Protein AF-A0A497KKE3-F1 (afdb_monomer)

Structure (mmCIF, N/CA/C/O backbone):
data_AF-A0A497KKE3-F1
#
_entry.id   AF-A0A497KKE3-F1
#
loop_
_atom_site.group_PDB
_atom_site.id
_atom_site.type_symbol
_atom_site.label_atom_id
_atom_site.label_alt_id
_atom_site.label_comp_id
_atom_site.label_asym_id
_atom_site.label_entity_id
_atom_site.label_seq_id
_atom_site.pdbx_PDB_ins_code
_atom_site.Cartn_x
_atom_site.Cartn_y
_atom_site.Cartn_z
_atom_site.occupancy
_at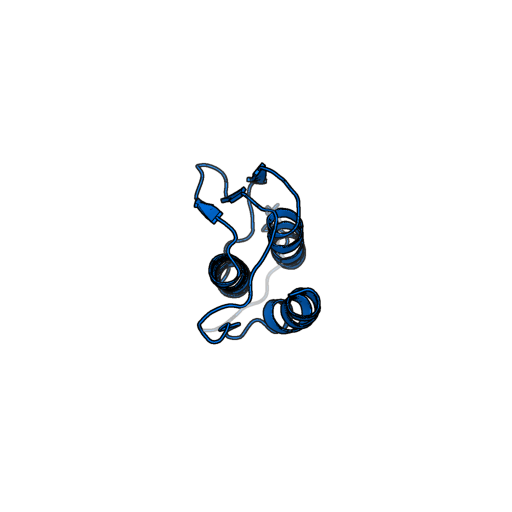om_site.B_iso_or_equiv
_atom_site.auth_seq_id
_atom_site.auth_comp_id
_atom_site.auth_asym_id
_atom_site.auth_atom_id
_atom_site.pdbx_PDB_model_num
ATOM 1 N N . MET A 1 1 ? 1.544 -9.272 -33.966 1.00 76.75 1 MET A N 1
ATOM 2 C CA . MET A 1 1 ? 2.753 -8.549 -33.510 1.00 76.75 1 MET A CA 1
ATOM 3 C C . MET A 1 1 ? 3.964 -9.430 -33.786 1.00 76.75 1 MET A C 1
ATOM 5 O O . MET A 1 1 ? 3.916 -10.597 -33.424 1.00 76.75 1 MET A O 1
ATOM 9 N N . ARG A 1 2 ? 4.999 -8.926 -34.470 1.00 88.94 2 ARG A N 1
ATOM 10 C CA . ARG A 1 2 ? 6.241 -9.673 -34.741 1.00 88.94 2 ARG A CA 1
ATOM 11 C C . ARG A 1 2 ? 7.363 -9.039 -33.922 1.00 88.94 2 ARG A C 1
ATOM 13 O O . ARG A 1 2 ? 7.651 -7.865 -34.121 1.00 88.94 2 ARG A O 1
ATOM 20 N N . ILE A 1 3 ? 7.952 -9.788 -32.994 1.00 93.50 3 ILE A N 1
ATOM 21 C CA . ILE A 1 3 ? 9.103 -9.331 -32.203 1.00 93.50 3 ILE A CA 1
ATOM 22 C C . ILE A 1 3 ? 10.377 -9.739 -32.944 1.00 93.50 3 ILE A C 1
ATOM 24 O O . ILE A 1 3 ? 10.513 -10.897 -33.332 1.00 93.50 3 ILE A O 1
ATOM 28 N N . THR A 1 4 ? 11.288 -8.788 -33.158 1.00 94.88 4 THR A N 1
ATOM 29 C CA . THR A 1 4 ? 12.595 -9.034 -33.788 1.00 94.88 4 THR A CA 1
ATOM 30 C C . THR A 1 4 ? 13.695 -8.693 -32.776 1.00 94.88 4 THR A C 1
ATOM 32 O O . THR A 1 4 ? 13.711 -7.557 -32.304 1.00 94.88 4 THR A O 1
ATOM 35 N N . PRO A 1 5 ? 14.575 -9.638 -32.397 1.00 93.62 5 PRO A N 1
ATOM 36 C CA . PRO A 1 5 ? 15.634 -9.387 -31.417 1.00 93.62 5 PRO A CA 1
ATOM 37 C C . PRO A 1 5 ? 16.645 -8.332 -31.884 1.00 93.62 5 PRO A C 1
ATOM 39 O O . PRO A 1 5 ? 16.990 -8.281 -33.064 1.00 93.62 5 PRO A O 1
ATOM 42 N N . ALA A 1 6 ? 17.159 -7.536 -30.946 1.00 95.19 6 ALA A N 1
ATOM 43 C CA . ALA A 1 6 ? 18.243 -6.577 -31.159 1.00 95.19 6 ALA A CA 1
ATOM 44 C C . ALA A 1 6 ? 19.076 -6.426 -29.875 1.00 95.19 6 ALA A C 1
ATOM 46 O O . ALA A 1 6 ? 18.589 -6.713 -28.779 1.00 95.19 6 ALA A O 1
ATOM 47 N N . ILE A 1 7 ? 20.323 -5.965 -30.001 1.00 96.38 7 ILE A N 1
ATOM 48 C CA . ILE A 1 7 ? 21.146 -5.599 -28.841 1.00 96.38 7 ILE A CA 1
ATOM 49 C C . ILE A 1 7 ? 20.623 -4.271 -28.286 1.00 96.38 7 ILE A C 1
ATOM 51 O O . ILE A 1 7 ? 20.550 -3.281 -29.012 1.00 96.38 7 ILE A O 1
ATOM 55 N N . LEU A 1 8 ? 20.262 -4.253 -27.002 1.00 94.81 8 LEU A N 1
ATOM 56 C CA . LEU A 1 8 ? 19.792 -3.055 -26.305 1.00 94.81 8 LEU A CA 1
ATOM 57 C C . LEU A 1 8 ? 20.948 -2.377 -25.554 1.00 94.81 8 LEU A C 1
ATOM 59 O O . LEU A 1 8 ? 21.795 -3.052 -24.971 1.00 94.81 8 LEU A O 1
ATOM 63 N N . ASN A 1 9 ? 20.960 -1.042 -25.538 1.00 96.06 9 ASN A N 1
ATOM 64 C CA . ASN A 1 9 ? 21.891 -0.221 -24.760 1.00 96.06 9 ASN A CA 1
ATOM 65 C C . ASN A 1 9 ? 21.152 1.002 -24.189 1.00 96.06 9 ASN A C 1
ATOM 67 O O . ASN A 1 9 ? 20.281 1.560 -24.856 1.00 96.06 9 ASN A O 1
ATOM 71 N N . GLY A 1 10 ? 21.485 1.400 -22.960 1.00 95.75 10 GLY A N 1
ATOM 72 C CA . GLY A 1 10 ? 20.921 2.567 -22.284 1.00 95.75 10 GLY A CA 1
ATOM 73 C C . GLY A 1 10 ? 20.713 2.333 -20.788 1.00 95.75 10 GLY A C 1
ATOM 74 O O . GLY A 1 10 ? 21.063 1.280 -20.256 1.00 95.75 10 GLY A O 1
ATOM 75 N N . THR A 1 11 ? 20.105 3.313 -20.122 1.00 97.06 11 THR A N 1
ATOM 76 C CA . THR A 1 11 ? 19.766 3.257 -18.694 1.00 97.06 11 THR A CA 1
ATOM 77 C C . THR A 1 11 ? 18.266 3.434 -18.524 1.00 97.06 11 THR A C 1
ATOM 79 O O . THR A 1 11 ? 17.664 4.312 -19.138 1.00 97.06 11 THR A O 1
ATOM 82 N N . VAL A 1 12 ? 17.665 2.630 -17.651 1.00 95.94 12 VAL A N 1
ATOM 83 C CA . VAL A 1 12 ? 16.260 2.759 -17.258 1.00 95.94 12 VAL A CA 1
ATOM 84 C C . VAL A 1 12 ? 16.158 2.859 -15.745 1.00 95.94 12 VAL A C 1
ATOM 86 O O . VAL A 1 12 ? 16.948 2.260 -15.015 1.00 95.94 12 VAL A O 1
ATOM 89 N N . LYS A 1 13 ? 15.166 3.606 -15.262 1.00 95.38 13 LYS A N 1
ATOM 90 C CA . LYS A 1 13 ? 14.818 3.614 -13.844 1.00 95.38 13 LYS A CA 1
ATOM 91 C C . LYS A 1 13 ? 13.867 2.452 -13.580 1.00 95.38 13 LYS A C 1
ATOM 93 O O . LYS A 1 13 ? 12.789 2.398 -14.166 1.00 95.38 13 LYS A O 1
ATOM 98 N N . ALA A 1 14 ? 14.267 1.532 -12.708 1.00 94.88 14 ALA A N 1
ATOM 99 C CA . ALA A 1 14 ? 13.384 0.457 -12.280 1.00 94.88 14 ALA A CA 1
ATOM 100 C C . ALA A 1 14 ? 12.152 1.036 -11.555 1.00 94.88 14 ALA A C 1
ATOM 102 O O . ALA A 1 14 ? 12.283 2.029 -10.827 1.00 94.88 14 ALA A O 1
ATOM 103 N N . PRO A 1 15 ? 10.961 0.437 -11.731 1.00 95.00 15 PRO A N 1
ATOM 104 C CA . PRO A 1 15 ? 9.801 0.813 -10.939 1.00 95.00 15 PRO A CA 1
ATOM 105 C C . PRO A 1 15 ? 10.038 0.488 -9.452 1.00 95.00 15 PRO A C 1
ATOM 107 O O . PRO A 1 15 ? 10.881 -0.357 -9.128 1.00 95.00 15 PRO A O 1
ATOM 110 N N . PRO A 1 16 ? 9.291 1.120 -8.530 1.00 97.19 16 PRO A N 1
ATOM 111 C CA . PRO A 1 16 ? 9.351 0.773 -7.116 1.00 97.19 16 PRO A CA 1
ATOM 112 C C . PRO A 1 16 ? 9.004 -0.702 -6.870 1.00 97.19 16 PRO A C 1
ATOM 114 O O . PRO A 1 16 ? 8.283 -1.339 -7.640 1.00 97.19 16 PRO A O 1
ATOM 117 N N . SER A 1 17 ? 9.507 -1.261 -5.768 1.00 97.88 17 SER A N 1
ATOM 118 C CA . SER A 1 17 ? 9.285 -2.671 -5.440 1.00 97.88 17 SER A CA 1
ATOM 119 C C . SER A 1 17 ? 7.853 -2.922 -4.970 1.00 97.88 17 SER A C 1
ATOM 121 O O . SER A 1 17 ? 7.458 -2.474 -3.893 1.00 97.88 17 SER A O 1
ATOM 123 N N . LYS A 1 18 ? 7.110 -3.736 -5.730 1.00 97.81 18 LYS A N 1
ATOM 124 C CA . LYS A 1 18 ? 5.759 -4.194 -5.371 1.00 97.81 18 LYS A CA 1
ATOM 125 C C . LYS A 1 18 ? 5.713 -4.812 -3.972 1.00 97.81 18 LYS A C 1
ATOM 127 O O . LYS A 1 18 ? 4.888 -4.446 -3.140 1.00 97.81 18 LYS A O 1
ATOM 132 N N . SER A 1 19 ? 6.628 -5.741 -3.693 1.00 98.25 19 SER A N 1
ATOM 133 C CA . SER A 1 19 ? 6.657 -6.458 -2.417 1.00 98.25 19 SER A CA 1
ATOM 134 C C . SER A 1 19 ? 7.019 -5.550 -1.241 1.00 98.25 19 SER A C 1
ATOM 136 O O . SER A 1 19 ? 6.569 -5.807 -0.127 1.00 98.25 19 SER A O 1
ATOM 138 N N . MET A 1 20 ? 7.820 -4.501 -1.459 1.00 98.25 20 MET A N 1
ATOM 139 C CA . MET A 1 20 ? 8.057 -3.489 -0.426 1.00 98.25 20 MET A CA 1
ATOM 140 C C . MET A 1 20 ? 6.821 -2.631 -0.202 1.00 98.25 20 MET A C 1
ATOM 142 O O . MET A 1 20 ? 6.467 -2.406 0.947 1.00 98.25 20 MET A O 1
ATOM 146 N N . THR A 1 21 ? 6.123 -2.220 -1.262 1.00 98.56 21 THR A N 1
ATOM 147 C CA . THR A 1 21 ? 4.879 -1.454 -1.128 1.00 98.56 21 THR A CA 1
ATOM 148 C C . THR A 1 21 ? 3.828 -2.206 -0.306 1.00 98.56 21 THR A C 1
ATOM 150 O O . THR A 1 21 ? 3.266 -1.612 0.605 1.00 98.56 21 THR A O 1
ATOM 153 N N . HIS A 1 22 ? 3.626 -3.512 -0.534 1.00 98.69 22 HIS A N 1
ATOM 154 C CA . HIS A 1 22 ? 2.740 -4.331 0.310 1.00 98.69 22 HIS A CA 1
ATOM 155 C C . HIS A 1 22 ? 3.128 -4.292 1.790 1.00 98.69 22 HIS A C 1
ATOM 157 O O . HIS A 1 22 ? 2.294 -4.021 2.650 1.00 98.69 22 HIS A O 1
ATOM 163 N N . ARG A 1 23 ? 4.401 -4.580 2.088 1.00 98.50 23 ARG A N 1
ATOM 164 C CA . ARG A 1 23 ? 4.879 -4.668 3.472 1.00 98.50 23 ARG A CA 1
ATOM 165 C C . ARG A 1 23 ? 4.790 -3.325 4.173 1.00 98.50 23 ARG A C 1
ATOM 167 O O . ARG A 1 23 ? 4.293 -3.286 5.285 1.00 98.50 23 ARG A O 1
ATOM 174 N N . LEU A 1 24 ? 5.212 -2.255 3.502 1.00 98.56 24 LEU A N 1
ATOM 175 C CA . LEU A 1 24 ? 5.171 -0.902 4.040 1.00 98.56 24 LEU A CA 1
ATOM 176 C C . LEU A 1 24 ? 3.735 -0.451 4.319 1.00 98.56 24 LEU A C 1
ATOM 178 O O . LEU A 1 24 ? 3.485 0.078 5.393 1.00 98.56 24 LEU A O 1
ATOM 182 N N . LEU A 1 25 ? 2.783 -0.728 3.419 1.00 98.56 25 LEU A N 1
ATOM 183 C CA . LEU A 1 25 ? 1.362 -0.455 3.662 1.00 98.56 25 LEU A CA 1
ATOM 184 C C . LEU A 1 25 ? 0.866 -1.141 4.941 1.00 98.56 25 LEU A C 1
ATOM 186 O O . LEU A 1 25 ? 0.280 -0.489 5.800 1.00 98.56 25 LEU A O 1
ATOM 190 N N . ILE A 1 26 ? 1.137 -2.442 5.078 1.00 98.44 26 ILE A N 1
ATOM 191 C CA . ILE A 1 26 ? 0.687 -3.239 6.225 1.00 98.44 26 ILE A CA 1
ATOM 192 C C . ILE A 1 26 ? 1.355 -2.760 7.515 1.00 98.44 26 ILE A C 1
ATOM 194 O O . ILE A 1 26 ? 0.668 -2.506 8.499 1.00 98.44 26 ILE A O 1
ATOM 198 N N . THR A 1 27 ? 2.678 -2.586 7.523 1.00 98.19 27 THR A N 1
ATOM 199 C CA . THR A 1 27 ? 3.389 -2.120 8.720 1.00 98.19 27 THR A CA 1
ATOM 200 C C . THR A 1 27 ? 2.954 -0.720 9.124 1.00 98.19 27 THR A C 1
ATOM 202 O O . THR A 1 27 ? 2.816 -0.458 10.310 1.00 98.19 27 THR A O 1
ATOM 205 N N . SER A 1 28 ? 2.700 0.169 8.161 1.00 98.31 28 SER A N 1
ATOM 206 C CA . SER A 1 28 ? 2.211 1.519 8.439 1.00 98.31 28 SER A CA 1
ATOM 207 C C . SER A 1 28 ? 0.780 1.535 8.962 1.00 98.31 28 SER A C 1
ATOM 209 O O . SER A 1 28 ? 0.463 2.393 9.773 1.00 98.31 28 SER A O 1
ATOM 211 N N . ALA A 1 29 ? -0.075 0.609 8.524 1.00 98.00 29 ALA A N 1
ATOM 212 C CA . ALA A 1 29 ? -1.431 0.475 9.051 1.00 98.00 29 ALA A CA 1
ATOM 213 C C . ALA A 1 29 ? -1.451 -0.064 10.491 1.00 98.00 29 ALA A C 1
ATOM 215 O O . ALA A 1 29 ? -2.306 0.336 11.272 1.00 98.00 29 ALA A O 1
ATOM 216 N N . LEU A 1 30 ? -0.503 -0.939 10.841 1.00 97.56 30 LEU A N 1
ATOM 217 C CA . LEU A 1 30 ? -0.380 -1.532 12.178 1.00 97.56 30 LEU A CA 1
ATOM 218 C C . LEU A 1 30 ? 0.429 -0.681 13.168 1.00 97.56 30 LEU A C 1
ATOM 220 O O . LEU A 1 30 ? 0.401 -0.946 14.365 1.00 97.56 30 LEU A O 1
ATOM 224 N N . ALA A 1 31 ? 1.198 0.292 12.680 1.00 97.25 31 ALA A N 1
ATOM 225 C CA . ALA A 1 31 ? 1.986 1.181 13.521 1.00 97.25 31 ALA A CA 1
ATOM 226 C C . ALA A 1 31 ? 1.128 2.324 14.076 1.00 97.25 31 ALA A C 1
ATOM 228 O O . ALA A 1 31 ? 0.322 2.908 13.352 1.00 97.25 31 ALA A O 1
ATOM 229 N N . ASP A 1 32 ? 1.367 2.703 15.332 1.00 95.81 32 ASP A N 1
ATOM 230 C CA . ASP A 1 32 ? 0.742 3.884 15.921 1.00 95.81 32 ASP A CA 1
ATOM 231 C C . ASP A 1 32 ? 1.247 5.172 15.252 1.00 95.81 32 ASP A C 1
ATOM 233 O O . ASP A 1 32 ? 2.453 5.404 15.115 1.00 95.81 32 ASP A O 1
ATOM 237 N N . GLY A 1 33 ? 0.314 6.050 14.878 1.00 95.38 33 GLY A N 1
ATOM 238 C CA . GLY A 1 33 ? 0.611 7.373 14.334 1.00 95.38 33 GLY A CA 1
ATOM 239 C C . GLY A 1 33 ? 0.532 7.452 12.809 1.00 95.38 33 GLY A C 1
ATOM 240 O O . GLY A 1 33 ? -0.282 6.787 12.171 1.00 95.38 33 GLY A O 1
ATOM 241 N N . VAL A 1 34 ? 1.332 8.350 12.221 1.00 97.12 34 VAL A N 1
ATOM 242 C CA . VAL A 1 34 ? 1.270 8.686 10.790 1.00 97.12 34 VAL A CA 1
ATOM 243 C C . VAL A 1 34 ? 2.549 8.259 10.080 1.00 97.12 34 VAL A C 1
ATOM 245 O O . VAL A 1 34 ? 3.646 8.667 10.454 1.00 97.12 34 VAL A O 1
ATOM 248 N N . SER A 1 35 ? 2.392 7.484 9.010 1.00 98.38 35 SER A N 1
ATOM 249 C CA . SER A 1 35 ? 3.453 7.110 8.075 1.00 98.38 35 SER A CA 1
ATOM 250 C C . SER A 1 35 ? 3.252 7.785 6.721 1.00 98.38 35 SER A C 1
ATOM 252 O O . SER A 1 35 ? 2.125 7.902 6.234 1.00 98.38 35 SER A O 1
ATOM 254 N N . LEU A 1 36 ? 4.355 8.165 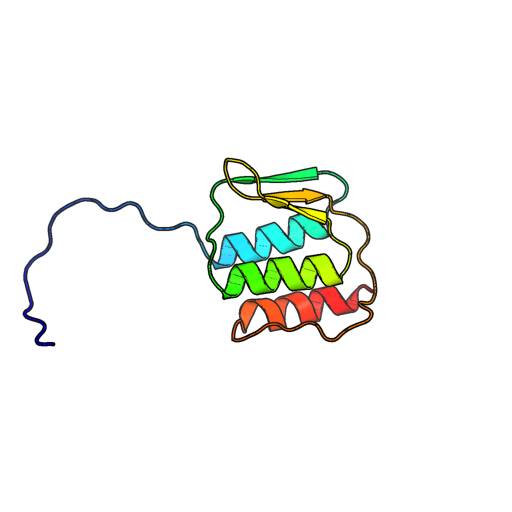6.076 1.00 98.06 36 LEU A N 1
ATOM 255 C CA . LEU A 1 36 ? 4.369 8.623 4.689 1.00 98.06 36 LEU A CA 1
ATOM 256 C C . LEU A 1 36 ? 5.092 7.589 3.821 1.00 98.06 36 LEU A C 1
ATOM 258 O O . LEU A 1 36 ? 6.272 7.311 4.023 1.00 98.06 36 LEU A O 1
ATOM 262 N N . LEU A 1 37 ? 4.375 7.026 2.853 1.00 97.56 37 LEU A N 1
ATOM 263 C CA . LEU A 1 37 ? 4.917 6.136 1.833 1.00 97.56 37 LEU A CA 1
ATOM 264 C C . LEU A 1 37 ? 5.171 6.942 0.562 1.00 97.56 37 LEU A C 1
ATOM 266 O O . LEU A 1 37 ? 4.236 7.268 -0.172 1.00 97.56 37 LEU A O 1
ATOM 270 N N . GLU A 1 38 ? 6.438 7.243 0.299 1.00 97.31 38 GLU A N 1
ATOM 271 C CA . GLU A 1 38 ? 6.858 7.980 -0.890 1.00 97.31 38 GLU A CA 1
ATOM 272 C C . GLU A 1 38 ? 7.172 7.041 -2.057 1.00 97.31 38 GLU A C 1
ATOM 274 O O . GLU A 1 38 ? 7.822 6.005 -1.894 1.00 97.31 38 GLU A O 1
ATOM 279 N N . ASN A 1 39 ? 6.721 7.423 -3.252 1.00 96.62 39 ASN A N 1
ATOM 280 C CA . ASN A 1 39 ? 6.904 6.696 -4.505 1.00 96.62 39 ASN A CA 1
ATOM 281 C C . ASN A 1 39 ? 6.573 5.184 -4.402 1.00 96.62 39 ASN A C 1
ATOM 283 O O . ASN A 1 39 ? 7.393 4.349 -4.807 1.00 96.62 39 ASN A O 1
ATOM 287 N N . PRO A 1 40 ? 5.407 4.792 -3.843 1.00 97.62 40 PRO A N 1
ATOM 288 C CA . PRO A 1 40 ? 4.992 3.396 -3.822 1.00 97.62 40 PRO A CA 1
ATOM 289 C C . PRO A 1 40 ? 4.683 2.911 -5.243 1.00 97.62 40 PRO A C 1
ATOM 291 O O . PRO A 1 40 ? 4.286 3.687 -6.112 1.00 97.62 40 PRO A O 1
ATOM 294 N N . LEU A 1 41 ? 4.805 1.604 -5.491 1.00 97.69 41 LEU A N 1
ATOM 295 C CA . LEU A 1 41 ? 4.296 1.044 -6.738 1.00 97.69 41 LEU A CA 1
ATOM 296 C C . LEU A 1 41 ? 2.769 1.000 -6.665 1.00 97.69 41 LEU A C 1
ATOM 298 O O . LEU A 1 41 ? 2.222 0.221 -5.887 1.00 97.69 41 LEU A O 1
ATOM 302 N N . GLN A 1 42 ? 2.085 1.778 -7.498 1.00 95.62 42 GLN A N 1
ATOM 303 C CA . GLN A 1 42 ? 0.629 1.728 -7.638 1.00 95.62 42 GLN A CA 1
ATOM 304 C C . GLN A 1 42 ? 0.247 0.713 -8.720 1.00 95.62 42 GLN A C 1
ATOM 306 O O . GLN A 1 42 ? 0.234 1.001 -9.913 1.00 95.62 42 GLN A O 1
ATOM 311 N N . SER A 1 43 ? -0.010 -0.514 -8.287 1.00 97.00 43 SER A N 1
ATOM 312 C CA . SER A 1 43 ? -0.468 -1.628 -9.116 1.00 97.00 43 SER A CA 1
ATOM 313 C C . SER A 1 43 ? -1.782 -2.152 -8.552 1.00 97.00 43 SER A C 1
ATOM 315 O O . SER A 1 43 ? -2.078 -1.890 -7.389 1.00 97.00 43 SER A O 1
ATOM 317 N N . GLN A 1 44 ? -2.543 -2.925 -9.328 1.00 97.94 44 GLN A N 1
ATOM 318 C CA . GLN A 1 44 ? -3.781 -3.544 -8.833 1.00 97.94 44 GLN A CA 1
ATOM 319 C C . GLN A 1 44 ? -3.546 -4.310 -7.520 1.00 97.94 44 GLN A C 1
ATOM 321 O O . GLN A 1 44 ? -4.307 -4.151 -6.574 1.00 97.94 44 GLN A O 1
ATOM 326 N N . ASP A 1 45 ? -2.424 -5.027 -7.409 1.00 98.31 45 ASP A N 1
ATOM 327 C CA . ASP A 1 45 ? -2.079 -5.784 -6.206 1.00 98.31 45 ASP A CA 1
ATOM 328 C C . ASP A 1 45 ? -1.919 -4.899 -4.959 1.00 98.31 45 ASP A C 1
ATOM 330 O O . ASP A 1 45 ? -2.434 -5.204 -3.880 1.00 98.31 45 ASP A O 1
ATOM 334 N N . THR A 1 46 ? -1.175 -3.801 -5.089 1.00 98.38 46 THR A N 1
ATOM 335 C CA . THR A 1 46 ? -0.868 -2.897 -3.970 1.00 98.38 46 THR A CA 1
ATOM 336 C C . THR A 1 46 ? -2.047 -1.993 -3.628 1.00 98.38 46 THR A C 1
ATOM 338 O O . THR A 1 46 ? -2.227 -1.660 -2.458 1.00 98.38 46 THR A O 1
ATOM 341 N N . ILE A 1 47 ? -2.883 -1.667 -4.616 1.00 98.19 47 ILE A N 1
ATOM 342 C CA . ILE A 1 47 ? -4.175 -1.006 -4.412 1.00 98.19 47 ILE A CA 1
ATOM 343 C C . ILE A 1 47 ? -5.112 -1.928 -3.623 1.00 98.19 47 ILE A C 1
ATOM 345 O O . ILE A 1 47 ? -5.631 -1.489 -2.602 1.00 98.19 47 ILE A O 1
ATOM 349 N N . ALA A 1 48 ? -5.210 -3.213 -3.984 1.00 98.38 48 ALA A N 1
ATOM 350 C CA . ALA A 1 48 ? -6.00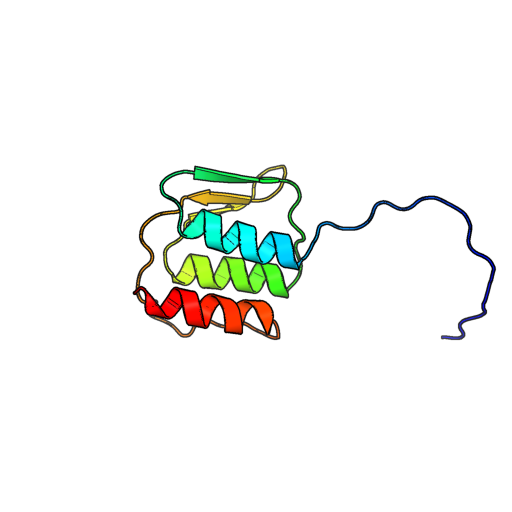9 -4.192 -3.240 1.00 98.38 48 ALA A CA 1
ATOM 351 C C . ALA A 1 48 ? -5.565 -4.307 -1.770 1.00 98.38 48 ALA A C 1
ATOM 353 O O . ALA A 1 48 ? -6.385 -4.395 -0.862 1.00 98.38 48 ALA A O 1
ATOM 354 N N . THR A 1 49 ? -4.251 -4.248 -1.500 1.00 98.56 49 THR A N 1
ATOM 355 C CA . THR A 1 49 ? -3.757 -4.171 -0.110 1.00 98.56 49 THR A CA 1
ATOM 356 C C . THR A 1 49 ? -4.221 -2.902 0.594 1.00 98.56 49 THR A C 1
ATOM 358 O O . THR A 1 49 ? -4.673 -2.978 1.732 1.00 98.56 49 THR A O 1
ATOM 361 N N . ALA A 1 50 ? -4.111 -1.738 -0.049 1.00 98.25 50 ALA A N 1
ATOM 362 C CA . ALA A 1 50 ? -4.539 -0.480 0.553 1.00 98.25 50 ALA A CA 1
ATOM 363 C C . ALA A 1 50 ? -6.054 -0.459 0.826 1.00 98.25 50 ALA A C 1
ATOM 365 O O . ALA A 1 50 ? -6.479 0.009 1.875 1.00 98.25 50 ALA A O 1
ATOM 366 N N . GLU A 1 51 ? -6.874 -0.983 -0.081 1.00 97.81 51 GLU A N 1
ATOM 367 C CA . GLU A 1 51 ? -8.328 -1.072 0.093 1.00 97.81 51 GLU A CA 1
ATOM 368 C C . GLU A 1 51 ? -8.716 -2.015 1.227 1.00 97.81 51 GLU A C 1
ATOM 370 O O . GLU A 1 51 ? -9.477 -1.622 2.109 1.00 97.81 51 GLU A O 1
ATOM 375 N N . ALA A 1 52 ? -8.122 -3.205 1.284 1.00 97.75 52 ALA A N 1
ATOM 376 C CA . ALA A 1 52 ? -8.379 -4.129 2.378 1.00 97.75 52 ALA A CA 1
ATOM 377 C C . ALA A 1 52 ? -7.941 -3.557 3.740 1.00 97.75 52 ALA A C 1
ATOM 379 O O . ALA A 1 52 ? -8.652 -3.711 4.730 1.00 97.75 52 ALA A O 1
ATOM 380 N N . LEU A 1 53 ? -6.820 -2.827 3.801 1.00 97.62 53 LEU A N 1
ATOM 381 C CA . LEU A 1 53 ? -6.402 -2.125 5.021 1.00 97.62 53 LEU A CA 1
ATOM 382 C C . LEU A 1 53 ? -7.361 -0.988 5.407 1.00 97.62 53 LEU A C 1
ATOM 384 O O . LEU A 1 53 ? -7.578 -0.769 6.598 1.00 97.62 53 LEU A O 1
ATOM 388 N N . ARG A 1 54 ? -7.972 -0.293 4.436 1.00 96.88 54 ARG A N 1
ATOM 389 C CA . ARG A 1 54 ? -9.044 0.679 4.719 1.00 96.88 54 ARG A CA 1
ATOM 390 C C . ARG A 1 54 ? -10.268 0.003 5.325 1.00 96.88 54 ARG A C 1
ATOM 392 O O . ARG A 1 54 ? -10.805 0.521 6.298 1.00 96.88 54 ARG A O 1
ATOM 399 N N . SER A 1 55 ? -10.669 -1.159 4.809 1.00 96.38 55 SER A N 1
ATOM 400 C CA . SER A 1 55 ? -11.762 -1.952 5.392 1.00 96.38 55 SER A CA 1
ATOM 401 C C . SER A 1 55 ? -11.452 -2.442 6.808 1.00 96.38 55 SER A C 1
ATOM 403 O O . SER A 1 55 ? -12.365 -2.597 7.609 1.00 96.38 55 SER A O 1
ATOM 405 N N . LEU A 1 56 ? -10.171 -2.636 7.134 1.00 96.31 56 LEU A N 1
ATOM 406 C CA . LEU A 1 56 ? -9.691 -2.959 8.482 1.00 96.31 56 LEU A CA 1
ATOM 407 C C . LEU A 1 56 ? -9.551 -1.728 9.401 1.00 96.31 56 LEU A C 1
ATOM 409 O O . LEU A 1 56 ? -9.123 -1.869 10.544 1.00 96.31 56 LEU A O 1
ATOM 413 N N . GLY A 1 57 ? -9.905 -0.528 8.929 1.00 94.56 57 GLY A N 1
ATOM 414 C CA . GLY A 1 57 ? -9.945 0.704 9.725 1.00 94.56 57 GLY A CA 1
ATOM 415 C C . GLY A 1 57 ? -8.773 1.669 9.522 1.00 94.56 57 GLY A C 1
ATOM 416 O O . GLY A 1 57 ? -8.797 2.766 10.079 1.00 94.56 57 GLY A O 1
ATOM 417 N N . ALA A 1 58 ? -7.766 1.331 8.709 1.00 96.38 58 ALA A N 1
ATOM 418 C CA . ALA A 1 58 ? -6.645 2.236 8.454 1.00 96.38 58 ALA A CA 1
ATOM 419 C C . ALA A 1 58 ? -7.061 3.419 7.558 1.00 96.38 58 ALA A C 1
ATOM 421 O O . ALA A 1 58 ? -7.649 3.244 6.487 1.00 96.38 58 ALA A O 1
ATOM 422 N N . SER A 1 59 ? -6.683 4.648 7.925 1.00 97.56 59 SER A N 1
ATOM 423 C CA . SER A 1 59 ? -6.922 5.818 7.068 1.00 97.56 59 SER A CA 1
ATOM 424 C C . SER A 1 59 ? -5.760 6.003 6.092 1.00 97.56 59 SER A C 1
ATOM 426 O O . SER A 1 59 ? -4.726 6.569 6.447 1.00 97.56 59 SER A O 1
ATOM 428 N N . ILE A 1 60 ? -5.957 5.579 4.841 1.00 97.88 60 ILE A N 1
ATOM 429 C CA . ILE A 1 60 ? -4.971 5.694 3.756 1.00 97.88 60 ILE A CA 1
ATOM 430 C C . ILE A 1 60 ? -5.437 6.741 2.740 1.00 97.88 60 ILE A C 1
ATOM 432 O O . ILE A 1 60 ? -6.443 6.540 2.048 1.00 97.88 60 ILE A O 1
ATOM 436 N N . ARG A 1 61 ? -4.692 7.843 2.616 1.00 97.31 61 ARG A N 1
ATOM 437 C CA . ARG A 1 61 ? -4.990 8.972 1.717 1.00 97.31 61 ARG A CA 1
ATOM 438 C C . ARG A 1 61 ? -3.870 9.186 0.710 1.00 97.31 61 ARG A C 1
ATOM 440 O O . ARG A 1 61 ? -2.703 8.983 1.025 1.00 97.31 61 ARG A O 1
ATOM 447 N N . GLU A 1 62 ? -4.224 9.622 -0.491 1.00 96.25 62 GLU A N 1
ATOM 448 C CA . GLU A 1 62 ? -3.238 10.021 -1.496 1.00 96.25 62 GLU A CA 1
ATOM 449 C C . GLU A 1 62 ? -2.559 11.337 -1.121 1.00 96.25 62 GLU A C 1
ATOM 451 O O . GLU A 1 62 ? -3.167 12.239 -0.543 1.00 96.25 62 GLU A O 1
ATOM 456 N N . THR A 1 63 ? -1.272 11.422 -1.438 1.00 96.38 63 THR A N 1
ATOM 457 C CA . THR A 1 63 ? -0.443 12.616 -1.285 1.00 96.38 63 THR A CA 1
ATOM 458 C C . THR A 1 63 ? 0.210 12.951 -2.622 1.00 96.38 63 THR A C 1
ATOM 460 O O . THR A 1 63 ? 0.115 12.203 -3.591 1.00 96.38 63 THR A O 1
ATOM 463 N N . HIS A 1 64 ? 0.921 14.075 -2.671 1.00 94.31 64 HIS A N 1
ATOM 464 C CA . HIS A 1 64 ? 1.679 14.493 -3.850 1.00 94.31 64 HIS A CA 1
ATOM 465 C C . HIS A 1 64 ? 2.759 13.483 -4.291 1.00 94.31 64 HIS A C 1
ATOM 467 O O . HIS A 1 64 ? 3.110 13.454 -5.468 1.00 94.31 64 HIS A O 1
ATOM 473 N N . THR A 1 65 ? 3.290 12.667 -3.373 1.00 93.62 65 THR A N 1
ATOM 474 C CA . THR A 1 65 ? 4.382 11.711 -3.639 1.00 93.62 65 THR A CA 1
ATOM 475 C C . THR A 1 65 ? 3.993 10.249 -3.438 1.00 93.62 65 THR A C 1
ATOM 477 O O . THR A 1 65 ? 4.801 9.373 -3.742 1.00 93.62 65 THR A O 1
ATOM 480 N N . GLY A 1 66 ? 2.789 9.947 -2.947 1.00 96.38 66 GLY A N 1
ATOM 481 C CA . GLY A 1 66 ? 2.365 8.576 -2.675 1.00 96.38 66 GLY A CA 1
ATOM 482 C C . GLY A 1 66 ? 1.170 8.502 -1.731 1.00 96.38 66 GLY A C 1
ATOM 483 O O . GLY A 1 66 ? 0.089 8.989 -2.061 1.00 96.38 66 GLY A O 1
ATOM 484 N N . TRP A 1 67 ? 1.353 7.877 -0.565 1.00 98.25 67 TRP A N 1
ATOM 485 C CA . TRP A 1 67 ? 0.274 7.655 0.402 1.00 98.25 67 TRP A CA 1
ATOM 486 C C . TRP A 1 67 ? 0.641 8.103 1.815 1.00 98.25 67 TRP A C 1
ATOM 488 O O . TRP A 1 67 ? 1.726 7.816 2.312 1.00 98.25 67 TRP A O 1
ATOM 498 N N . GLY A 1 68 ? -0.299 8.772 2.478 1.00 98.31 68 GLY A N 1
ATOM 499 C CA . GLY A 1 68 ? -0.282 9.032 3.911 1.00 98.31 68 GLY A CA 1
ATOM 500 C C . GLY A 1 68 ? -1.168 8.012 4.614 1.00 98.31 68 GLY A C 1
ATOM 501 O O . GLY A 1 68 ? -2.339 7.863 4.257 1.00 98.31 68 GLY A O 1
ATOM 502 N N . ILE A 1 69 ? -0.610 7.312 5.596 1.00 98.50 69 ILE A N 1
ATOM 503 C CA . ILE A 1 69 ? -1.291 6.263 6.352 1.00 98.50 69 ILE A CA 1
ATOM 504 C C . ILE A 1 69 ? -1.337 6.686 7.811 1.00 98.50 69 ILE A C 1
ATOM 506 O O . ILE A 1 69 ? -0.294 6.885 8.427 1.00 98.50 69 ILE A O 1
ATOM 510 N N . MET A 1 70 ? -2.541 6.819 8.352 1.00 98.12 70 MET A N 1
ATOM 511 C CA . MET A 1 70 ? -2.756 6.875 9.792 1.00 98.12 70 MET A CA 1
ATOM 512 C C . MET A 1 70 ? -3.128 5.467 10.248 1.00 98.12 70 MET A C 1
ATOM 514 O O . MET A 1 70 ? -4.197 4.965 9.882 1.00 98.12 70 MET A O 1
ATOM 518 N N . GLY A 1 71 ? -2.189 4.832 10.944 1.00 94.94 71 GLY A N 1
ATOM 519 C CA . GLY A 1 71 ? -2.313 3.477 11.465 1.00 94.94 71 GLY A CA 1
ATOM 520 C C . GLY A 1 71 ? -2.708 3.450 12.938 1.00 94.94 71 GLY A C 1
ATOM 521 O O . GLY A 1 71 ? -3.004 4.486 13.543 1.00 94.94 71 GLY A O 1
ATOM 522 N N . GLY A 1 72 ? -2.718 2.244 13.496 1.00 93.69 72 GLY A N 1
ATOM 523 C CA . GLY A 1 72 ? -3.000 1.976 14.898 1.00 93.69 72 GLY A CA 1
ATOM 524 C C . GLY A 1 72 ? -3.777 0.676 15.043 1.00 93.69 72 GLY A C 1
ATOM 525 O O . GLY A 1 72 ? -3.443 -0.343 14.438 1.00 93.69 72 GLY A O 1
ATOM 526 N N . THR A 1 73 ? -4.840 0.711 15.843 1.00 93.12 73 THR A N 1
ATOM 527 C CA . THR A 1 73 ? -5.731 -0.439 16.002 1.00 93.12 73 THR A CA 1
ATOM 528 C C . THR A 1 73 ? -6.495 -0.714 14.709 1.00 93.12 73 THR A C 1
ATOM 530 O O . THR A 1 73 ? -7.118 0.182 14.142 1.00 93.12 73 THR A O 1
ATOM 533 N N . ILE A 1 74 ? -6.454 -1.968 14.269 1.00 94.94 74 ILE A N 1
ATOM 534 C CA . ILE A 1 74 ? -7.296 -2.494 13.195 1.00 94.94 74 ILE A CA 1
ATOM 535 C C . ILE A 1 74 ? -8.500 -3.227 13.785 1.00 94.94 74 ILE A C 1
ATOM 537 O O . ILE A 1 74 ? -8.464 -3.674 14.931 1.00 94.94 74 ILE A O 1
ATOM 541 N N . TYR A 1 75 ? -9.565 -3.347 13.000 1.00 95.12 75 TYR A N 1
ATOM 542 C CA . TYR A 1 75 ? -10.845 -3.890 13.446 1.00 95.12 75 TYR A CA 1
ATOM 543 C C . TYR A 1 75 ? -11.333 -4.994 12.516 1.00 95.12 75 TYR A C 1
ATOM 545 O O . TYR A 1 75 ? -10.951 -5.055 11.344 1.00 95.12 75 TYR A O 1
ATOM 553 N N . GLN A 1 76 ? -12.215 -5.848 13.037 1.00 95.75 76 GLN A N 1
ATOM 554 C CA . GLN A 1 76 ? -12.953 -6.792 12.210 1.00 95.75 76 GLN A CA 1
ATOM 555 C C . GLN A 1 76 ? -13.752 -6.028 11.141 1.00 95.75 76 GLN A C 1
ATOM 557 O O . GLN A 1 76 ? -14.523 -5.136 11.496 1.00 95.75 76 GLN A O 1
ATOM 562 N N . PRO A 1 77 ? -13.572 -6.347 9.847 1.00 94.44 77 PRO A N 1
ATOM 563 C CA . PRO A 1 77 ? -14.279 -5.651 8.786 1.00 94.44 77 PRO A CA 1
ATOM 564 C C . PRO A 1 77 ? -15.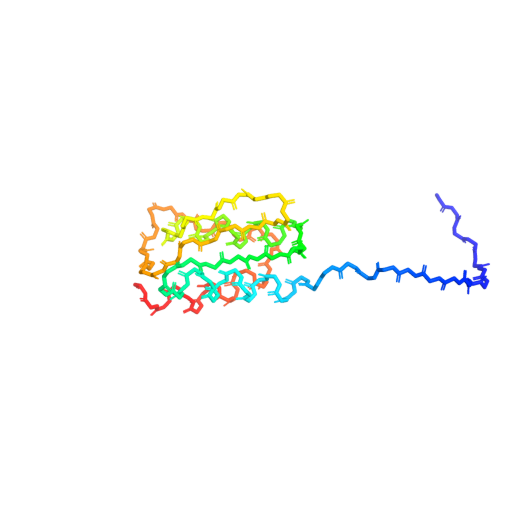736 -6.128 8.727 1.00 94.44 77 PRO A C 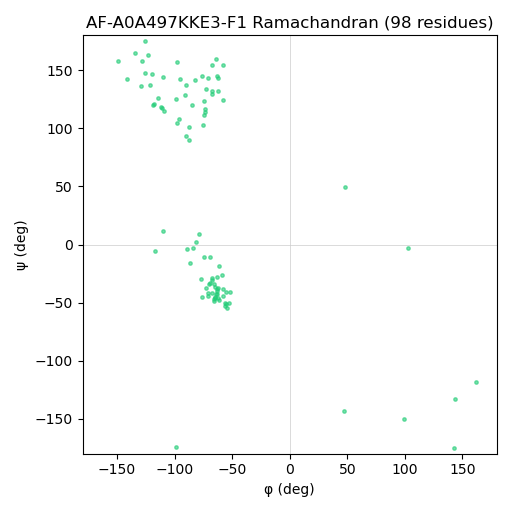1
ATOM 566 O O . PRO A 1 77 ? -16.019 -7.314 8.902 1.00 94.44 77 PRO A O 1
ATOM 569 N N . ASP A 1 78 ? -16.656 -5.220 8.400 1.00 92.25 78 ASP A N 1
ATOM 570 C CA . ASP A 1 78 ? -18.080 -5.546 8.203 1.00 92.25 78 ASP A CA 1
ATOM 571 C C . ASP A 1 78 ? -18.352 -6.285 6.878 1.00 92.25 78 ASP A C 1
ATOM 573 O O . ASP A 1 78 ? -19.455 -6.775 6.630 1.00 92.25 78 ASP A O 1
ATOM 577 N N . SER A 1 79 ? -17.354 -6.351 5.994 1.00 91.62 79 SER A N 1
ATOM 578 C CA . SER A 1 79 ? -17.449 -6.955 4.669 1.00 91.62 79 SER A CA 1
ATOM 579 C C . SER A 1 79 ? -16.255 -7.854 4.357 1.00 91.62 79 SER A C 1
ATOM 581 O O . SER A 1 79 ? -15.215 -7.829 5.017 1.00 91.62 79 SER A O 1
ATOM 583 N N . VAL A 1 80 ? -16.414 -8.678 3.319 1.00 94.94 80 VAL A N 1
ATOM 584 C CA . VAL A 1 80 ? -15.337 -9.530 2.806 1.00 94.94 80 VAL A CA 1
ATOM 585 C C . VAL A 1 80 ? -14.192 -8.657 2.290 1.00 94.94 80 VAL A C 1
ATOM 587 O O . VAL A 1 80 ? -14.409 -7.735 1.506 1.00 94.94 80 VAL A O 1
ATOM 590 N N . LEU A 1 81 ? -12.963 -8.985 2.696 1.00 95.56 81 LEU A N 1
ATOM 591 C CA . LEU A 1 81 ? -11.756 -8.370 2.152 1.00 95.56 81 LEU A CA 1
ATOM 592 C C . LEU A 1 81 ? -11.466 -8.941 0.760 1.00 95.56 81 LEU A C 1
ATOM 594 O O . LEU A 1 81 ? -10.951 -10.055 0.632 1.00 95.56 81 LEU A O 1
ATOM 598 N N . ASP A 1 82 ? -11.783 -8.178 -0.282 1.00 95.56 82 ASP A N 1
ATOM 599 C CA . ASP A 1 82 ? -11.431 -8.545 -1.651 1.00 95.56 82 ASP A CA 1
ATOM 600 C C . ASP A 1 82 ? -9.931 -8.316 -1.885 1.00 95.56 82 ASP A C 1
ATOM 602 O O . ASP A 1 82 ? -9.429 -7.194 -1.881 1.00 95.56 82 ASP A O 1
ATOM 606 N N . CYS A 1 83 ? -9.191 -9.412 -2.047 1.00 97.06 83 CYS A N 1
ATOM 607 C CA . CYS A 1 83 ? -7.758 -9.373 -2.334 1.00 97.06 83 CYS A CA 1
ATOM 608 C C . CYS A 1 83 ? -7.455 -9.320 -3.841 1.00 97.06 83 CYS A C 1
ATOM 610 O O . CYS A 1 83 ? -6.277 -9.245 -4.213 1.00 97.06 83 CYS A O 1
ATOM 612 N N . HIS A 1 84 ? -8.484 -9.394 -4.691 1.00 96.50 84 HIS A N 1
ATOM 613 C CA . HIS A 1 84 ? -8.388 -9.570 -6.137 1.00 96.50 84 HIS A CA 1
ATOM 614 C C . HIS A 1 84 ? -7.398 -10.696 -6.506 1.00 96.50 84 HIS A C 1
ATOM 616 O O . HIS A 1 84 ? -7.268 -11.692 -5.794 1.00 96.50 84 HIS A O 1
ATOM 622 N N . GLU A 1 85 ? -6.639 -10.529 -7.589 1.00 97.06 85 GLU A N 1
ATOM 623 C CA . GLU A 1 85 ? -5.614 -11.484 -8.037 1.00 97.06 85 GLU A CA 1
ATOM 624 C C . GLU A 1 85 ? -4.296 -11.390 -7.237 1.00 97.06 85 GLU A C 1
ATOM 626 O O . GLU A 1 85 ? -3.281 -12.008 -7.580 1.00 97.06 85 GLU A O 1
ATOM 631 N N . SER A 1 86 ? -4.273 -10.628 -6.138 1.00 98.31 86 SER A N 1
ATOM 632 C CA . SER A 1 86 ? -3.072 -10.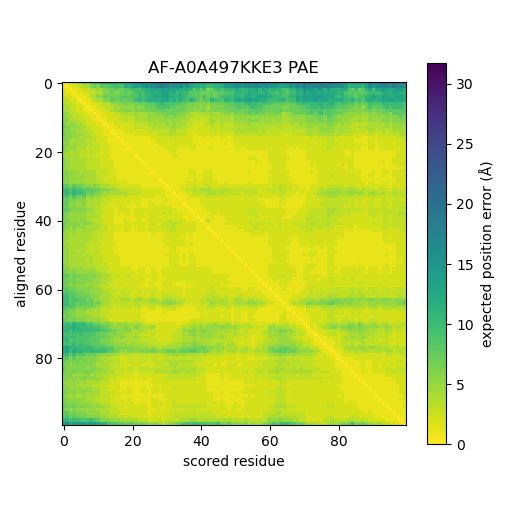465 -5.327 1.00 98.31 86 SER A CA 1
ATOM 633 C C . SER A 1 86 ? -2.941 -11.557 -4.273 1.00 98.31 86 SER A C 1
ATOM 635 O O . SER A 1 86 ? -3.300 -11.409 -3.099 1.00 98.31 86 SER A O 1
ATOM 637 N N . GLY A 1 87 ? -2.270 -12.642 -4.660 1.00 98.12 87 GLY A N 1
ATOM 638 C CA . GLY A 1 87 ? -1.873 -13.692 -3.720 1.00 98.12 87 GLY A CA 1
ATOM 639 C C . GLY A 1 87 ? -0.924 -13.209 -2.608 1.00 98.12 87 GLY A C 1
ATOM 640 O O . GLY A 1 87 ? -0.792 -13.884 -1.588 1.00 98.12 87 GLY A O 1
ATOM 641 N N . THR A 1 88 ? -0.249 -12.063 -2.775 1.00 98.44 88 THR A N 1
ATOM 642 C CA . THR A 1 88 ? 0.552 -11.446 -1.698 1.00 98.44 88 THR A CA 1
ATOM 643 C C . THR A 1 88 ? -0.353 -10.760 -0.681 1.00 98.44 88 THR A C 1
ATOM 645 O O . THR A 1 88 ? -0.174 -10.985 0.515 1.00 98.44 88 THR A O 1
ATOM 648 N N . THR A 1 89 ? -1.347 -9.993 -1.149 1.00 98.56 89 THR A N 1
ATOM 649 C CA . THR A 1 89 ? -2.369 -9.367 -0.294 1.00 98.56 89 THR A CA 1
ATOM 650 C C . THR A 1 89 ? -3.052 -10.434 0.556 1.00 98.56 89 THR A C 1
ATOM 652 O O . THR A 1 89 ? -2.978 -10.367 1.778 1.00 98.56 89 THR A O 1
ATOM 655 N N . MET A 1 90 ? -3.601 -11.476 -0.079 1.00 98.31 90 MET A N 1
ATOM 656 C CA . MET A 1 90 ? -4.333 -12.543 0.612 1.00 98.31 9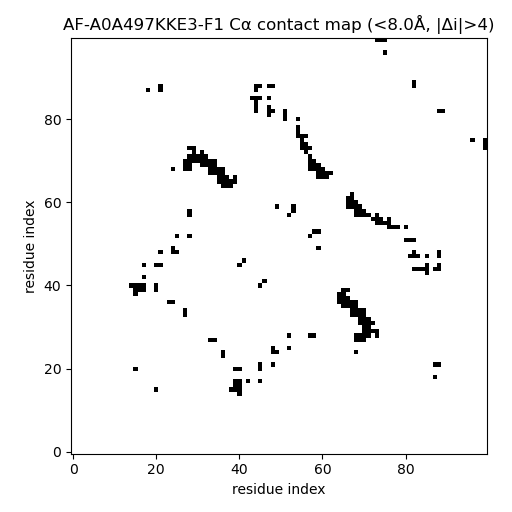0 MET A CA 1
ATOM 657 C C . MET A 1 90 ? -3.500 -13.210 1.713 1.00 98.31 90 MET A C 1
ATOM 659 O O . MET A 1 90 ? -3.946 -13.307 2.854 1.00 98.31 90 MET A O 1
ATOM 663 N N . ARG A 1 91 ? -2.272 -13.653 1.406 1.00 98.31 91 ARG A N 1
ATOM 664 C CA . ARG A 1 91 ? -1.439 -14.382 2.381 1.00 98.31 91 ARG A CA 1
ATOM 665 C C . ARG A 1 91 ? -0.991 -13.509 3.548 1.00 98.31 91 ARG A C 1
ATOM 667 O O . ARG A 1 91 ? -0.988 -13.983 4.679 1.00 98.31 91 ARG A O 1
ATOM 674 N N . LEU A 1 92 ? -0.598 -12.261 3.285 1.00 98.38 92 LEU A N 1
ATOM 675 C CA . LEU A 1 92 ? -0.156 -11.363 4.351 1.00 98.38 92 LEU A CA 1
ATOM 676 C C . LEU A 1 92 ? -1.335 -10.925 5.219 1.00 98.38 92 LEU A C 1
ATOM 678 O O . LEU A 1 92 ? -1.233 -10.985 6.441 1.00 98.38 92 LEU A O 1
ATOM 682 N N . LEU A 1 93 ? -2.463 -10.558 4.604 1.00 97.69 93 LEU A N 1
ATOM 683 C CA . LEU A 1 93 ? -3.649 -10.157 5.351 1.00 97.69 93 LEU A CA 1
ATOM 684 C C . LEU A 1 93 ? -4.274 -11.311 6.126 1.00 97.69 93 LEU A C 1
ATOM 686 O O . LEU A 1 93 ? -4.781 -11.061 7.203 1.00 97.69 93 LEU A O 1
ATOM 690 N N . THR A 1 94 ? -4.142 -12.564 5.682 1.00 97.31 94 THR A N 1
ATOM 691 C CA . THR A 1 94 ? -4.538 -13.726 6.504 1.00 97.31 94 THR A CA 1
ATOM 692 C C . THR A 1 94 ? -3.840 -13.714 7.871 1.00 97.31 94 THR A C 1
ATOM 694 O O . THR A 1 94 ? -4.471 -13.987 8.886 1.00 97.31 94 THR A O 1
ATOM 697 N N . GLY A 1 95 ? -2.548 -13.366 7.913 1.00 97.38 95 GLY A N 1
ATOM 698 C CA . GLY A 1 95 ? -1.814 -13.219 9.173 1.00 97.38 95 GLY A CA 1
ATOM 699 C C . GLY A 1 95 ? -2.217 -11.968 9.958 1.00 97.38 95 GLY A C 1
ATOM 700 O O . GLY A 1 95 ? -2.322 -12.014 11.175 1.00 97.38 95 GLY A O 1
ATOM 701 N N . VAL A 1 96 ? -2.492 -10.854 9.275 1.00 96.88 96 VAL A N 1
ATOM 702 C CA . VAL A 1 96 ? -2.998 -9.628 9.922 1.00 96.88 96 VAL A CA 1
ATOM 703 C C . VAL A 1 96 ? -4.386 -9.850 10.530 1.00 96.88 96 VAL A C 1
ATOM 705 O O . VAL A 1 96 ? -4.677 -9.360 11.611 1.00 96.88 96 VAL A O 1
ATOM 708 N N . SER A 1 97 ? -5.240 -10.634 9.884 1.00 94.62 97 SER A N 1
ATOM 709 C CA . SER A 1 97 ? -6.576 -10.950 10.381 1.00 94.62 97 SER A CA 1
ATOM 710 C C . SER A 1 97 ? -6.570 -11.851 11.617 1.00 94.62 97 SER A C 1
ATOM 712 O O . SER A 1 97 ? -7.617 -12.016 12.224 1.00 94.62 97 SER A O 1
ATOM 714 N N . SER A 1 98 ? -5.435 -12.439 12.016 1.00 95.69 98 SER A N 1
ATOM 715 C CA . SER A 1 98 ? -5.368 -13.265 13.229 1.00 95.69 98 SER A CA 1
ATOM 716 C C . SER A 1 98 ? -5.157 -12.463 14.517 1.00 95.69 98 SER A C 1
ATOM 718 O O . SER A 1 98 ? -5.057 -13.066 15.583 1.00 95.69 98 SER A O 1
ATOM 720 N N . ILE A 1 99 ? -4.987 -11.140 14.424 1.00 93.25 99 ILE A N 1
ATOM 721 C CA . ILE A 1 99 ? -4.769 -10.250 15.578 1.00 93.25 99 ILE A CA 1
ATOM 722 C C . ILE A 1 99 ? -5.971 -9.337 15.865 1.00 93.25 99 ILE A C 1
ATOM 724 O O . ILE A 1 99 ? -5.840 -8.393 16.643 1.00 93.25 99 ILE A O 1
ATOM 728 N N . ILE A 1 100 ? -7.113 -9.615 15.234 1.00 90.31 100 ILE A N 1
ATOM 729 C CA . ILE A 1 100 ? -8.396 -8.917 15.401 1.00 90.31 100 ILE A CA 1
ATOM 730 C C . ILE A 1 100 ? -9.499 -9.888 15.797 1.00 90.31 100 ILE A C 1
ATOM 732 O O . ILE A 1 100 ? -9.381 -11.086 15.451 1.00 90.31 100 ILE A O 1
#

Mean predicted aligned error: 3.35 Å

Solvent-accessible surface area (backbone atoms only — not comparable to full-atom values): 5926 Å² total; per-residue (Å²): 138,88,89,77,92,76,93,84,86,87,87,79,84,79,77,52,55,58,73,54,36,46,50,50,52,52,52,30,33,59,33,79,48,79,39,77,45,69,61,54,37,87,42,74,46,40,48,26,40,53,51,38,40,38,56,24,61,26,51,74,43,81,52,99,56,36,37,37,25,40,23,28,83,62,47,79,48,98,61,87,73,62,31,78,94,18,68,65,35,45,59,53,46,57,60,60,57,71,81,89

Radius of gyration: 16.47 Å; Cα contacts (8 Å, |Δi|>4): 137; chains: 1; bounding box: 40×29×51 Å

Nearest PDB structures (foldseek):
  2pqd-assembly1_A  TM=9.552E-01  e=2.238E-06  Agrobacterium sp.
  2pqc-assembly1_A  TM=9.553E-01  e=3.319E-06  Agrobacterium sp. CP4
  3rmt-assembly1_A  TM=9.129E-01  e=2.725E-06  Halalkalibacterium halodurans
  3rmt-assembly1_B  TM=9.156E-01  e=5.996E-06  Halalkalibacterium halodurans
  5xwb-assembly2_B  TM=8.402E-01  e=2.377E-04  Colwellia psychrerythraea 34H

pLDDT: mean 96.37, std 2.75, range [76.75, 98.69]

Foldseek 3Di:
DDDDDDDDDDDDDDQADQLVLLVCLVVLQADAAKDDDFRRDDDPQSVLLNVLSVQQPWDWDADPGGIMIHHHHGHDGPDDSCNDPHPVSVVVVVVVVVVD

Secondary struct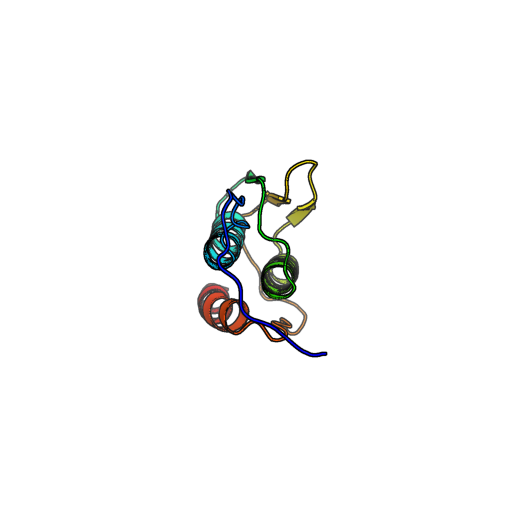ure (DSSP, 8-state):
---------S--PPPPPHHHHHHHHHHHHHSSEEEEEES----HHHHHHHHHHHHTT-EEEE-SSEEEEEES-----SS----TT-HHHHHHHHHHGGG-

Sequence (10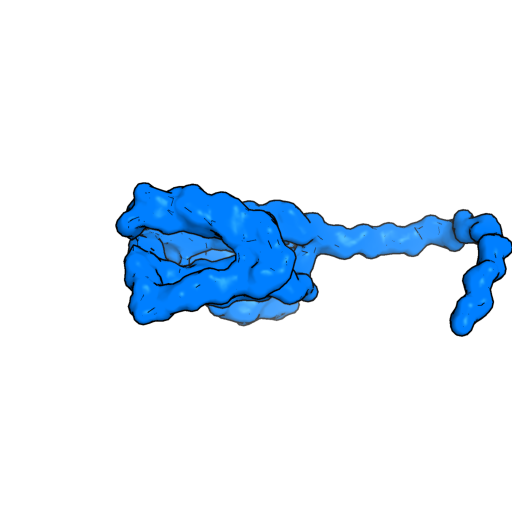0 aa):
MRITPAILNGTVKAPPSKSMTHRLLITSALADGVSLLENPLQSQDTIATAEALRSLGASIRETHTGWGIMGGTIYQPDSVLDCHESGTTMRLLTGVSSII